Protein AF-A0A7S1GAY2-F1 (afdb_monomer_lite)

Sequence (116 aa):
RSSTSYDVKDPALLDEDGDEGADDEMEFVGEPIPHVRRTRKEVFEVGTQWLRFGRVWFQSDKDGATHGWEMVERTTRKGDVDGVDVVAVLRRAGRVPHVILILNYRPPVDAVCAEF

Organism: NCBI:txid1486930

Secondary structure (DSSP, 8-state):
----------TT---S-------------PPPPTTEEEEEEEEEEEE-SSEEEEEEEEEETTT--EEEEEEEEETT--SS-S------EE--TTS--EE--EEEEETTTTEEEEE-

pLDDT: mean 75.59, std 24.45, range [31.58, 98.56]

Radius of gyration: 24.18 Å; chains: 1; bounding box: 44×58×60 Å

Foldseek 3Di:
DDDDDDDDDPPPDDDPDDDPPPPPPPDPPPPPDPFKAWDDKAWDPPADQFKTKTKTWIAGNVPRDIDIDIDMDTPPDDDDDPDDFDFDWDDDPPDDIDTDWDWDQDPVVRDTDTGD

Structure (mmCIF, N/CA/C/O backbone):
data_AF-A0A7S1GAY2-F1
#
_entry.id   AF-A0A7S1GAY2-F1
#
loop_
_atom_site.group_PDB
_atom_site.id
_atom_site.type_symbol
_atom_site.label_atom_id
_atom_site.label_alt_id
_atom_site.label_comp_id
_atom_site.label_asym_id
_atom_site.label_entity_id
_atom_site.label_seq_id
_atom_site.pdbx_PDB_ins_code
_atom_site.Cartn_x
_atom_site.Cartn_y
_atom_site.Cartn_z
_atom_site.occupancy
_atom_site.B_iso_or_equiv
_atom_site.auth_seq_id
_atom_site.auth_comp_id
_atom_site.auth_asym_id
_atom_site.auth_atom_id
_atom_site.pdbx_PDB_model_num
ATOM 1 N N . ARG A 1 1 ? 6.853 26.937 -28.282 1.00 43.91 1 ARG A N 1
ATOM 2 C CA . ARG A 1 1 ? 7.020 28.339 -27.833 1.00 43.91 1 ARG A CA 1
ATOM 3 C C . ARG A 1 1 ? 5.749 28.772 -27.118 1.00 43.91 1 ARG A C 1
ATOM 5 O O . ARG A 1 1 ? 4.767 29.052 -27.784 1.00 43.91 1 ARG A O 1
ATOM 12 N N . SER A 1 2 ? 5.773 28.785 -25.792 1.00 32.75 2 SER A N 1
ATOM 13 C CA . SER A 1 2 ? 4.989 29.706 -24.969 1.00 32.75 2 SER A CA 1
ATOM 14 C C . SER A 1 2 ? 5.755 29.811 -23.656 1.00 32.75 2 SER A C 1
ATOM 16 O O . SER A 1 2 ? 5.979 28.802 -22.996 1.00 32.75 2 SER A O 1
ATOM 18 N N . SER A 1 3 ? 6.299 30.996 -23.413 1.00 34.72 3 SER A N 1
ATOM 19 C CA . SER A 1 3 ? 7.121 31.353 -22.264 1.00 34.72 3 SER A CA 1
ATOM 20 C C . SER A 1 3 ? 6.206 32.075 -21.293 1.00 34.72 3 SER A C 1
ATOM 22 O O . SER A 1 3 ? 5.672 33.122 -21.649 1.00 34.72 3 SER A O 1
ATOM 24 N N . THR A 1 4 ? 6.025 31.538 -20.095 1.00 32.38 4 THR A N 1
ATOM 25 C CA . THR A 1 4 ? 5.441 32.288 -18.981 1.00 32.38 4 THR A CA 1
ATOM 26 C C . THR A 1 4 ? 6.587 32.733 -18.089 1.00 32.38 4 THR A C 1
ATOM 28 O O . THR A 1 4 ? 7.139 31.944 -17.330 1.00 32.38 4 THR A O 1
ATOM 31 N N . SER A 1 5 ? 6.985 33.992 -18.264 1.00 33.41 5 SER A N 1
ATOM 32 C CA . SER A 1 5 ? 7.886 34.722 -17.377 1.00 33.41 5 SER A CA 1
ATOM 33 C C . SER A 1 5 ? 7.084 35.261 -16.196 1.00 33.41 5 SER A C 1
ATOM 35 O O . SER A 1 5 ? 6.053 35.901 -16.409 1.00 33.41 5 SER A O 1
ATOM 37 N N . TYR A 1 6 ? 7.566 35.048 -14.976 1.00 31.58 6 TYR A N 1
ATOM 38 C CA . TYR A 1 6 ? 7.084 35.771 -13.805 1.00 31.58 6 TYR A CA 1
ATOM 39 C C . TYR A 1 6 ? 8.146 36.795 -13.401 1.00 31.58 6 TYR A C 1
ATOM 41 O O . TYR A 1 6 ? 9.260 36.432 -13.036 1.00 31.58 6 TYR A O 1
ATOM 49 N N . ASP A 1 7 ? 7.790 38.074 -13.525 1.00 36.47 7 ASP A N 1
ATOM 50 C CA . ASP A 1 7 ? 8.498 39.205 -12.925 1.00 36.47 7 ASP A CA 1
ATOM 51 C C . ASP A 1 7 ? 8.266 39.160 -11.408 1.00 36.47 7 ASP A C 1
ATOM 53 O O . ASP A 1 7 ? 7.136 39.321 -10.942 1.00 36.47 7 ASP A O 1
ATOM 57 N N . VAL A 1 8 ? 9.325 38.936 -10.632 1.00 42.09 8 VAL A N 1
ATOM 58 C CA . VAL A 1 8 ? 9.290 39.037 -9.169 1.00 42.09 8 VAL A CA 1
ATOM 59 C C . VAL A 1 8 ? 9.853 40.396 -8.782 1.00 42.09 8 VAL A C 1
ATOM 61 O O . VAL A 1 8 ? 11.065 40.586 -8.815 1.00 42.09 8 VAL A O 1
ATOM 64 N N . LYS A 1 9 ? 8.984 41.338 -8.404 1.00 37.16 9 LYS A N 1
ATOM 65 C CA . LYS A 1 9 ? 9.357 42.498 -7.578 1.00 37.16 9 LYS A CA 1
ATOM 66 C C . LYS A 1 9 ? 8.217 42.862 -6.631 1.00 37.16 9 LYS A C 1
ATOM 68 O O . LYS A 1 9 ? 7.502 43.833 -6.858 1.00 37.16 9 LYS A O 1
ATOM 73 N N . ASP A 1 10 ? 8.074 42.080 -5.565 1.00 35.97 10 ASP A N 1
ATOM 74 C CA . ASP A 1 10 ? 7.541 42.605 -4.308 1.00 35.97 10 ASP A CA 1
ATOM 75 C C . ASP A 1 10 ? 8.747 43.073 -3.467 1.00 35.97 10 ASP A C 1
ATOM 77 O O . ASP A 1 10 ? 9.584 42.247 -3.102 1.00 35.97 10 ASP A O 1
ATOM 81 N N . PRO A 1 11 ? 8.922 44.384 -3.230 1.00 40.47 11 PRO A N 1
ATOM 82 C CA . PRO A 1 11 ? 10.117 44.936 -2.593 1.00 40.47 11 PRO A CA 1
ATOM 83 C C . PRO A 1 11 ? 10.161 44.755 -1.063 1.00 40.47 11 PRO A C 1
ATOM 85 O O . PRO A 1 11 ? 10.992 45.382 -0.411 1.00 40.47 11 PRO A O 1
ATOM 88 N N . ALA A 1 12 ? 9.288 43.932 -0.473 1.00 39.91 12 ALA A N 1
ATOM 89 C CA . ALA A 1 12 ? 9.210 43.737 0.978 1.00 39.91 12 ALA A CA 1
ATOM 90 C C . ALA A 1 12 ? 10.046 42.564 1.538 1.00 39.91 12 ALA A C 1
ATOM 92 O O . ALA A 1 12 ? 10.010 42.339 2.744 1.00 39.91 12 ALA A O 1
ATOM 93 N N . LEU A 1 13 ? 10.797 41.831 0.707 1.00 40.50 13 LEU A N 1
ATOM 94 C CA . LEU A 1 13 ? 11.658 40.713 1.131 1.00 40.50 13 LEU A CA 1
ATOM 95 C C . LEU A 1 13 ? 13.100 40.903 0.648 1.00 40.50 13 LEU A C 1
ATOM 97 O O . LEU A 1 13 ? 13.618 40.122 -0.146 1.00 40.50 13 LEU A O 1
ATOM 101 N N . LEU A 1 14 ? 13.732 41.984 1.097 1.00 37.22 14 LEU A N 1
ATOM 102 C CA . LEU A 1 14 ? 15.184 42.114 1.041 1.00 37.22 14 LEU A CA 1
ATOM 103 C C . LEU A 1 14 ? 15.701 41.979 2.469 1.00 37.22 14 LEU A C 1
ATOM 105 O O . LEU A 1 14 ? 15.779 42.969 3.193 1.00 37.22 14 LEU A O 1
ATOM 109 N N . ASP A 1 15 ? 16.012 40.746 2.862 1.00 38.53 15 ASP A N 1
ATOM 110 C CA . ASP A 1 15 ? 16.951 40.531 3.953 1.00 38.53 15 ASP A CA 1
ATOM 111 C C . ASP A 1 15 ? 18.340 40.878 3.406 1.00 38.53 15 ASP A C 1
ATOM 113 O O . ASP A 1 15 ? 18.796 40.355 2.386 1.00 38.53 15 ASP A O 1
ATOM 117 N N . GLU A 1 16 ? 18.958 41.871 4.037 1.00 48.84 16 GLU A N 1
ATOM 118 C CA . GLU A 1 16 ? 20.324 42.298 3.776 1.00 48.84 16 GLU A CA 1
ATOM 119 C C . GLU A 1 16 ? 21.267 41.175 4.200 1.00 48.84 16 GLU A C 1
ATOM 121 O O . GLU A 1 16 ? 21.615 41.103 5.366 1.00 48.84 16 GLU A O 1
ATOM 126 N N . ASP A 1 17 ? 21.590 40.262 3.287 1.00 42.19 17 ASP A N 1
ATOM 127 C CA . ASP A 1 17 ? 22.873 39.555 3.183 1.00 42.19 17 ASP A CA 1
ATOM 128 C C . ASP A 1 17 ? 22.782 38.585 1.994 1.00 42.19 17 ASP A C 1
ATOM 130 O O . ASP A 1 17 ? 22.050 37.598 2.003 1.00 42.19 17 ASP A O 1
ATOM 134 N N . GLY A 1 18 ? 23.484 38.922 0.909 1.00 42.47 18 GLY A N 1
ATOM 135 C CA . GLY A 1 18 ? 23.464 38.170 -0.341 1.00 42.47 18 GLY A CA 1
ATOM 136 C C . GLY A 1 18 ? 24.194 36.834 -0.237 1.00 42.47 18 GLY A C 1
ATOM 137 O O . GLY A 1 18 ? 25.385 36.770 -0.537 1.00 42.47 18 GLY A O 1
ATOM 138 N N . ASP A 1 19 ? 23.461 35.781 0.112 1.00 38.84 19 ASP A N 1
ATOM 139 C CA . ASP A 1 19 ? 23.870 34.394 -0.096 1.00 38.84 19 ASP A CA 1
ATOM 140 C C . ASP A 1 19 ? 22.801 33.691 -0.947 1.00 38.84 19 ASP A C 1
ATOM 142 O O . ASP A 1 19 ? 21.671 33.459 -0.512 1.00 38.84 19 ASP A O 1
ATOM 146 N N . GLU A 1 20 ? 23.132 33.428 -2.214 1.00 40.88 20 GLU A N 1
ATOM 147 C CA . GLU A 1 20 ? 22.308 32.621 -3.115 1.00 40.88 20 GLU A CA 1
ATOM 148 C C . GLU A 1 20 ? 22.352 31.172 -2.616 1.00 40.88 20 GLU A C 1
ATOM 150 O O . GLU A 1 20 ? 23.235 30.395 -2.976 1.00 40.88 20 GLU A O 1
ATOM 155 N N . GLY A 1 21 ? 21.411 30.826 -1.736 1.00 35.72 21 GLY A N 1
ATOM 156 C CA . GLY A 1 21 ? 21.232 29.469 -1.240 1.00 35.72 21 GLY A CA 1
ATOM 157 C C . GLY A 1 21 ? 20.960 28.519 -2.399 1.00 35.72 21 GLY A C 1
ATOM 158 O O . GLY A 1 21 ? 19.878 28.551 -2.985 1.00 35.72 21 GLY A O 1
ATOM 159 N N . ALA A 1 22 ? 21.959 27.696 -2.715 1.00 39.41 22 ALA A N 1
ATOM 160 C CA . ALA A 1 22 ? 21.838 26.575 -3.625 1.00 39.41 22 ALA A CA 1
ATOM 161 C C . ALA A 1 22 ? 20.635 25.720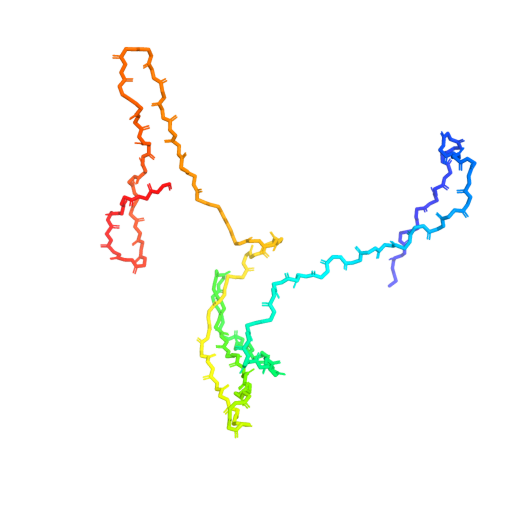 -3.207 1.00 39.41 22 ALA A C 1
ATOM 163 O O . ALA A 1 22 ? 20.523 25.243 -2.077 1.00 39.41 22 ALA A O 1
ATOM 164 N N . ASP A 1 23 ? 19.717 25.584 -4.142 1.00 36.16 23 ASP A N 1
ATOM 165 C CA . ASP A 1 23 ? 18.617 24.650 -4.167 1.00 36.16 23 ASP A CA 1
ATOM 166 C C . ASP A 1 23 ? 19.161 23.218 -4.092 1.00 36.16 23 ASP A C 1
ATOM 168 O O . ASP A 1 23 ? 19.430 22.569 -5.099 1.00 36.16 23 ASP A O 1
ATOM 172 N N . ASP A 1 24 ? 19.341 22.733 -2.861 1.00 37.59 24 ASP A N 1
ATOM 173 C CA . ASP A 1 24 ? 19.632 21.333 -2.568 1.00 37.59 24 ASP A CA 1
ATOM 174 C C . ASP A 1 24 ? 18.472 20.466 -3.084 1.00 37.59 24 ASP A C 1
ATOM 176 O O . ASP A 1 24 ? 17.435 20.284 -2.432 1.00 37.59 24 ASP A O 1
ATOM 180 N N . GLU A 1 25 ? 18.654 19.913 -4.284 1.00 42.41 25 GLU A N 1
ATOM 181 C CA . GLU A 1 25 ? 17.897 18.766 -4.759 1.00 42.41 25 GLU A CA 1
ATOM 182 C C . GLU A 1 25 ? 18.112 17.613 -3.768 1.00 42.41 25 GLU A C 1
ATOM 184 O O . GLU A 1 25 ? 19.136 16.930 -3.770 1.00 42.41 25 GLU A O 1
ATOM 189 N N . MET A 1 26 ? 17.137 17.399 -2.885 1.00 36.53 26 MET A N 1
ATOM 190 C CA . MET A 1 26 ? 17.101 16.249 -1.985 1.00 36.53 26 MET A CA 1
ATOM 191 C C . MET A 1 26 ? 16.862 14.974 -2.809 1.00 36.53 26 MET A C 1
ATOM 193 O O . MET A 1 26 ? 15.732 14.501 -2.953 1.00 36.53 26 MET A O 1
ATOM 197 N N . GLU A 1 27 ? 17.935 14.417 -3.377 1.00 45.03 27 GLU A N 1
ATOM 198 C CA . GLU A 1 27 ? 17.940 13.061 -3.918 1.00 45.03 27 GLU A CA 1
ATOM 199 C C . GLU A 1 27 ? 17.530 12.072 -2.818 1.00 45.03 27 GLU A C 1
ATOM 201 O O . GLU A 1 27 ? 17.907 12.191 -1.653 1.00 45.03 27 GLU A O 1
ATOM 206 N N . PHE A 1 28 ? 16.747 11.058 -3.184 1.00 38.03 28 PHE A N 1
ATOM 207 C CA . PHE A 1 28 ? 16.358 9.977 -2.284 1.00 38.03 28 PHE A CA 1
ATOM 208 C C . PHE A 1 28 ? 17.602 9.200 -1.813 1.00 38.03 28 PHE A C 1
ATOM 210 O O . PHE A 1 28 ? 18.034 8.245 -2.463 1.00 38.03 28 PHE A O 1
ATOM 217 N N . VAL A 1 29 ? 18.172 9.583 -0.668 1.00 40.12 29 VAL A N 1
ATOM 218 C CA . VAL A 1 29 ? 19.274 8.865 -0.012 1.00 40.12 29 VAL A CA 1
ATOM 219 C C . VAL A 1 29 ? 18.697 7.749 0.862 1.00 40.12 29 VAL A C 1
ATOM 221 O O . VAL A 1 29 ? 18.695 7.808 2.088 1.00 40.12 29 VAL A O 1
ATOM 224 N N . GLY A 1 30 ? 18.182 6.698 0.228 1.00 43.62 30 GLY A N 1
ATOM 225 C CA . GLY A 1 30 ? 18.198 5.395 0.888 1.00 43.62 30 GLY A CA 1
ATOM 226 C C . GLY A 1 30 ? 19.654 4.942 0.953 1.00 43.62 30 GLY A C 1
ATOM 227 O O . GLY A 1 30 ? 20.308 4.929 -0.091 1.00 43.62 30 GLY A O 1
ATOM 228 N N . GLU A 1 31 ? 20.183 4.609 2.136 1.00 41.16 31 GLU A N 1
ATOM 229 C CA . GLU A 1 31 ? 21.552 4.088 2.226 1.00 41.16 31 GLU A CA 1
ATOM 230 C C . GLU A 1 31 ? 21.726 2.930 1.226 1.00 41.16 31 GLU A C 1
ATOM 232 O O . GLU A 1 31 ? 20.858 2.048 1.151 1.00 41.16 31 GLU A O 1
ATOM 237 N N . PRO A 1 32 ? 22.801 2.929 0.414 1.00 50.72 32 PRO A N 1
ATOM 238 C CA . PRO A 1 32 ? 23.027 1.857 -0.535 1.00 50.72 32 PRO A CA 1
ATOM 239 C C . PRO A 1 32 ? 23.108 0.547 0.239 1.00 50.72 32 PRO A C 1
ATOM 241 O O . PRO A 1 32 ? 23.886 0.419 1.183 1.00 50.72 32 PRO A O 1
ATOM 244 N N . ILE A 1 33 ? 22.292 -0.430 -0.165 1.00 56.28 33 ILE A N 1
ATOM 245 C CA . ILE A 1 33 ? 22.355 -1.776 0.399 1.00 56.28 33 ILE A CA 1
ATOM 246 C C . ILE A 1 33 ? 23.808 -2.241 0.246 1.00 56.28 33 ILE A C 1
ATOM 248 O O . ILE A 1 33 ? 24.293 -2.304 -0.891 1.00 56.28 33 ILE A O 1
ATOM 252 N N . PRO A 1 34 ? 24.521 -2.546 1.344 1.00 52.78 34 PRO A N 1
ATOM 253 C CA . PRO A 1 34 ? 25.900 -2.978 1.235 1.00 52.78 34 PRO A CA 1
ATOM 254 C C . PRO A 1 34 ? 25.946 -4.221 0.337 1.00 52.78 34 PRO A C 1
ATOM 256 O O . PRO A 1 34 ? 25.187 -5.170 0.542 1.00 52.78 34 PRO A O 1
ATOM 259 N N . HIS A 1 35 ? 26.836 -4.193 -0.662 1.00 62.47 35 HIS A N 1
ATOM 260 C CA . HIS A 1 35 ? 27.151 -5.276 -1.610 1.00 62.47 35 HIS A CA 1
ATOM 261 C C . HIS A 1 35 ? 26.345 -5.367 -2.920 1.00 62.47 35 HIS A C 1
ATOM 263 O O . HIS A 1 35 ? 26.479 -6.372 -3.630 1.00 62.47 35 HIS A O 1
ATOM 269 N N . VAL A 1 36 ? 25.509 -4.376 -3.256 1.00 63.16 36 VAL A N 1
ATOM 270 C CA . VAL A 1 36 ? 24.723 -4.399 -4.502 1.00 63.16 36 VAL A CA 1
ATOM 271 C C . VAL A 1 36 ? 24.756 -3.057 -5.227 1.00 63.16 36 VAL A C 1
ATOM 273 O O . VAL A 1 36 ? 24.174 -2.071 -4.773 1.00 63.16 36 VAL A O 1
ATOM 276 N N . ARG A 1 37 ? 25.337 -3.038 -6.433 1.00 71.25 37 ARG A N 1
ATOM 277 C CA . ARG A 1 37 ? 25.279 -1.876 -7.329 1.00 71.25 37 ARG A CA 1
ATOM 278 C C . ARG A 1 37 ? 24.163 -2.047 -8.356 1.00 71.25 37 ARG A C 1
ATOM 280 O O . ARG A 1 37 ? 24.279 -2.832 -9.300 1.00 71.25 37 ARG A O 1
ATOM 287 N N . ARG A 1 38 ? 23.076 -1.280 -8.221 1.00 68.94 38 ARG A N 1
ATOM 288 C CA . ARG A 1 38 ? 22.025 -1.219 -9.249 1.00 68.94 38 ARG A CA 1
ATOM 289 C C . ARG A 1 38 ? 22.592 -0.601 -10.527 1.00 68.94 38 ARG A C 1
ATOM 291 O O . ARG A 1 38 ? 23.132 0.499 -10.504 1.00 68.94 38 ARG A O 1
ATOM 298 N N . THR A 1 39 ? 22.451 -1.311 -11.640 1.00 75.06 39 THR A N 1
ATOM 299 C CA . THR A 1 39 ? 23.122 -0.974 -12.903 1.00 75.06 39 THR A CA 1
ATOM 300 C C . THR A 1 39 ? 22.156 -0.390 -13.926 1.00 75.06 39 THR A C 1
ATOM 302 O O . THR A 1 39 ? 22.515 0.533 -14.651 1.00 75.06 39 THR A O 1
ATOM 305 N N . ARG A 1 40 ? 20.915 -0.895 -13.990 1.00 82.62 40 ARG A N 1
ATOM 306 C CA . ARG A 1 40 ? 19.892 -0.413 -14.934 1.00 82.62 40 ARG A CA 1
ATOM 307 C C . ARG A 1 40 ? 18.487 -0.817 -14.497 1.00 82.62 40 ARG A C 1
ATOM 309 O O . ARG A 1 40 ? 18.302 -1.848 -13.862 1.00 82.62 40 ARG A O 1
ATOM 316 N N . LYS A 1 41 ? 17.480 -0.029 -14.875 1.00 83.94 41 LYS A N 1
ATOM 317 C CA . LYS A 1 41 ? 16.068 -0.427 -14.817 1.00 83.94 41 LYS A CA 1
ATOM 318 C C . LYS A 1 41 ? 15.503 -0.493 -16.226 1.00 83.94 41 LYS A C 1
ATOM 320 O O . LYS A 1 41 ? 15.642 0.451 -16.997 1.00 83.94 41 LYS A O 1
ATOM 325 N N . GLU A 1 42 ? 14.875 -1.609 -16.534 1.00 85.12 42 GLU A N 1
ATOM 326 C CA . GLU A 1 42 ? 14.075 -1.822 -17.725 1.00 85.12 42 GLU A CA 1
ATOM 327 C C . GLU A 1 42 ? 12.613 -1.802 -17.324 1.00 85.12 42 GLU A C 1
ATOM 329 O O . GLU A 1 42 ? 12.197 -2.417 -16.344 1.00 85.12 42 GLU A O 1
ATOM 334 N N . VAL A 1 43 ? 11.825 -1.072 -18.087 1.00 78.38 43 VAL A N 1
ATOM 335 C CA . VAL A 1 43 ? 10.385 -1.023 -17.920 1.00 78.38 43 VAL A CA 1
ATOM 336 C C . VAL A 1 43 ? 9.793 -1.697 -19.135 1.00 78.38 43 VAL A C 1
ATOM 338 O O . VAL A 1 43 ? 10.134 -1.335 -20.259 1.00 78.38 43 VAL A O 1
ATOM 341 N N . PHE A 1 44 ? 8.890 -2.640 -18.912 1.00 77.25 44 PHE A N 1
ATOM 342 C CA . PHE A 1 44 ? 8.116 -3.210 -19.995 1.00 77.25 44 PHE A CA 1
ATOM 343 C C . PHE A 1 44 ? 6.896 -2.311 -20.213 1.00 77.25 44 PHE A C 1
ATOM 345 O O . PHE A 1 44 ? 6.135 -2.048 -19.284 1.00 77.25 44 PHE A O 1
ATOM 352 N N . GLU A 1 45 ? 6.709 -1.815 -21.441 1.00 61.22 45 GLU A N 1
ATOM 353 C CA . GLU A 1 45 ? 5.546 -0.983 -21.814 1.00 61.22 45 GLU A CA 1
ATOM 354 C C . GLU A 1 45 ? 4.207 -1.728 -21.680 1.00 61.22 45 GLU A C 1
ATOM 356 O O . GLU A 1 45 ? 3.136 -1.132 -21.772 1.00 61.22 45 GLU A O 1
ATOM 361 N N . VAL A 1 46 ? 4.255 -3.029 -21.390 1.00 63.59 46 VAL A N 1
ATOM 362 C CA . VAL A 1 46 ? 3.106 -3.834 -20.992 1.00 63.59 46 VAL A CA 1
ATOM 363 C C . VAL A 1 46 ? 2.753 -3.504 -19.536 1.00 63.59 46 VAL A C 1
ATOM 365 O O . VAL A 1 46 ? 3.174 -4.178 -18.597 1.00 63.59 46 VAL A O 1
ATOM 368 N N . GLY A 1 47 ? 2.007 -2.420 -19.341 1.00 62.69 47 GLY A N 1
ATOM 369 C CA . GLY A 1 47 ? 1.409 -2.028 -18.066 1.00 62.69 47 GLY A CA 1
ATOM 370 C C . GLY A 1 47 ? -0.111 -1.910 -18.174 1.00 62.69 47 GLY A C 1
ATOM 371 O O . GLY A 1 47 ? -0.664 -1.704 -19.250 1.00 62.69 47 GLY A O 1
ATOM 372 N N . THR A 1 48 ? -0.800 -2.040 -17.046 1.00 83.00 48 THR A N 1
ATOM 373 C CA . THR A 1 48 ? -2.213 -1.656 -16.920 1.00 83.00 48 THR A CA 1
ATOM 374 C C . THR A 1 48 ? -2.309 -0.183 -16.518 1.00 83.00 48 THR A C 1
ATOM 376 O O . THR A 1 48 ? -1.304 0.458 -16.216 1.00 83.00 48 THR A O 1
ATOM 379 N N . GLN A 1 49 ? -3.527 0.354 -16.427 1.00 91.19 49 GLN A N 1
ATOM 380 C CA . GLN A 1 49 ? -3.752 1.700 -15.892 1.00 91.19 49 GLN A CA 1
ATOM 381 C C . GLN A 1 49 ? -3.152 1.906 -14.486 1.00 91.19 49 GLN A C 1
ATOM 383 O O . GLN A 1 49 ? -2.797 3.033 -14.153 1.00 91.19 49 GLN A O 1
ATOM 388 N N . TRP A 1 50 ? -3.030 0.849 -13.672 1.00 92.69 50 TRP A N 1
ATOM 389 C CA . TRP A 1 50 ? -2.697 0.940 -12.241 1.00 92.69 50 TRP A CA 1
ATOM 390 C C . TR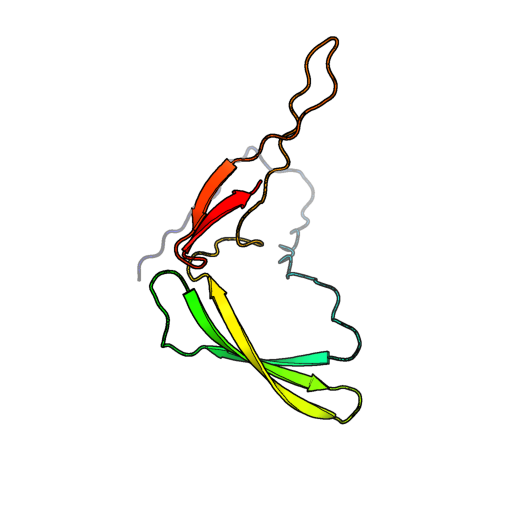P A 1 50 ? -1.319 0.381 -11.872 1.00 92.69 50 TRP A C 1
ATOM 392 O O . TRP A 1 50 ? -0.746 0.768 -10.852 1.00 92.69 50 TRP A O 1
ATOM 402 N N . LEU A 1 51 ? -0.793 -0.538 -12.684 1.00 93.38 51 LEU A N 1
ATOM 403 C CA . LEU A 1 51 ? 0.452 -1.263 -12.429 1.00 93.38 51 LEU A CA 1
ATOM 404 C C . LEU A 1 51 ? 1.296 -1.345 -13.695 1.00 93.38 51 LEU A C 1
ATOM 406 O O . LEU A 1 51 ? 0.764 -1.572 -14.782 1.00 93.38 51 LEU A O 1
ATOM 410 N N . ARG A 1 52 ? 2.613 -1.249 -13.535 1.00 91.12 52 ARG A N 1
ATOM 411 C CA . ARG A 1 52 ? 3.605 -1.412 -14.597 1.00 91.12 52 ARG A CA 1
ATOM 412 C C . ARG A 1 52 ? 4.604 -2.497 -14.221 1.00 91.12 52 ARG A C 1
ATOM 414 O O . ARG A 1 52 ? 5.089 -2.521 -13.091 1.00 91.12 52 ARG A O 1
ATOM 421 N N . PHE A 1 53 ? 4.921 -3.367 -15.173 1.00 93.25 53 PHE A N 1
ATOM 422 C CA . PHE A 1 53 ? 5.911 -4.426 -15.001 1.00 93.25 53 PHE A CA 1
ATOM 423 C C . PHE A 1 53 ? 7.276 -3.984 -15.535 1.00 93.25 53 PHE A C 1
ATOM 425 O O . PHE A 1 53 ? 7.379 -3.182 -16.465 1.00 93.25 53 PHE A O 1
ATOM 432 N N . GLY A 1 54 ? 8.344 -4.499 -14.944 1.00 91.31 54 GLY A N 1
ATOM 433 C CA . GLY A 1 54 ? 9.705 -4.177 -15.346 1.00 91.31 54 GLY A CA 1
ATOM 434 C C . GLY A 1 54 ? 10.712 -5.194 -14.841 1.00 91.31 54 GLY A C 1
ATOM 435 O O . GLY A 1 54 ? 10.370 -6.201 -14.220 1.00 91.31 54 GLY A O 1
ATOM 436 N N . ARG A 1 55 ? 11.983 -4.897 -15.077 1.00 92.00 55 ARG A N 1
ATOM 437 C CA . ARG A 1 55 ? 13.117 -5.648 -14.559 1.00 92.00 55 ARG A CA 1
ATOM 438 C C . ARG A 1 55 ? 14.190 -4.680 -14.087 1.00 92.00 55 ARG A C 1
ATOM 440 O O . ARG A 1 55 ? 14.506 -3.705 -14.763 1.00 92.00 55 ARG A O 1
ATOM 447 N N . VAL A 1 56 ? 14.763 -4.934 -12.922 1.00 91.12 56 VAL A N 1
ATOM 448 C CA . VAL A 1 56 ? 15.946 -4.217 -12.445 1.00 91.12 56 VAL A CA 1
ATOM 449 C C . VAL A 1 56 ? 17.159 -5.123 -12.574 1.00 91.12 56 VAL A C 1
ATOM 451 O O . VAL A 1 56 ? 17.102 -6.304 -12.245 1.00 91.12 56 VAL A O 1
ATOM 454 N N . TRP A 1 57 ? 18.246 -4.562 -13.083 1.00 90.31 57 TRP A N 1
ATOM 455 C CA . TRP A 1 57 ? 19.534 -5.220 -13.189 1.00 90.31 57 TRP A CA 1
ATOM 456 C C . TRP A 1 57 ? 20.451 -4.683 -12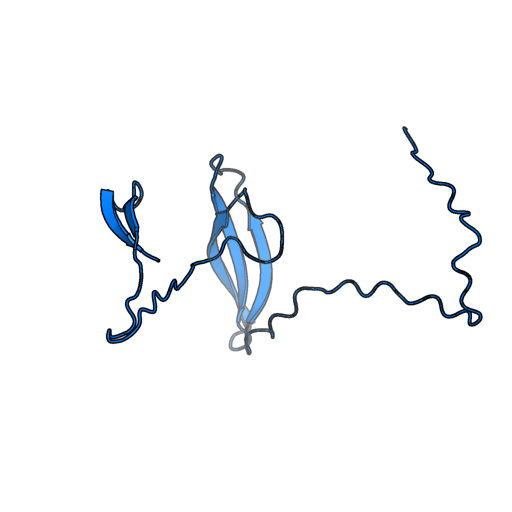.104 1.00 90.31 57 TRP A C 1
ATOM 458 O O . TRP A 1 57 ? 20.552 -3.464 -11.904 1.00 90.31 57 TRP A O 1
ATOM 468 N N . PHE A 1 58 ? 21.099 -5.596 -11.399 1.00 88.44 58 PHE A N 1
ATOM 469 C CA . PHE A 1 58 ? 22.039 -5.278 -10.341 1.00 88.44 58 PHE A 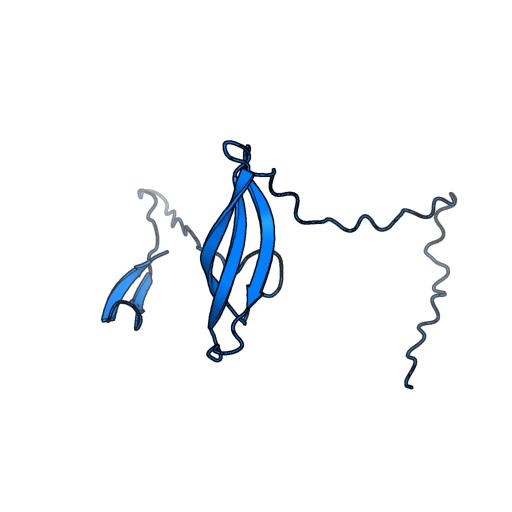CA 1
ATOM 470 C C . PHE A 1 58 ? 23.287 -6.140 -10.463 1.00 88.44 58 PHE A C 1
ATOM 472 O O . PHE A 1 58 ? 23.233 -7.266 -10.957 1.00 88.44 58 PHE A O 1
ATOM 479 N N . GLN A 1 59 ? 24.410 -5.594 -10.019 1.00 87.81 59 GLN A N 1
ATOM 480 C CA . GLN A 1 59 ? 25.677 -6.297 -9.951 1.00 87.81 59 GLN A CA 1
ATOM 481 C C . GLN A 1 59 ? 25.938 -6.713 -8.507 1.00 87.81 59 GLN A C 1
ATOM 483 O O . GLN A 1 59 ? 25.756 -5.910 -7.588 1.00 87.81 59 GLN A O 1
ATOM 488 N N . SER A 1 60 ? 26.329 -7.968 -8.319 1.00 81.31 60 SER A N 1
ATOM 489 C CA . SER A 1 60 ? 26.784 -8.470 -7.028 1.00 81.31 60 SER A CA 1
ATOM 490 C C . SER A 1 60 ? 28.250 -8.093 -6.829 1.00 81.31 60 SER A C 1
ATOM 492 O O . SER A 1 60 ? 29.102 -8.401 -7.664 1.00 81.31 60 SER A O 1
ATOM 494 N N . ASP A 1 61 ? 28.562 -7.455 -5.700 1.00 77.94 61 ASP A N 1
ATOM 495 C CA . ASP A 1 61 ? 29.944 -7.081 -5.375 1.00 77.94 61 ASP A CA 1
ATOM 496 C C . ASP A 1 61 ? 30.812 -8.306 -5.021 1.00 77.94 61 ASP A C 1
ATOM 498 O O . ASP A 1 61 ? 32.037 -8.210 -4.977 1.00 77.94 61 ASP A O 1
ATOM 502 N N . LYS A 1 62 ? 30.197 -9.473 -4.768 1.00 78.88 62 LYS A N 1
ATOM 503 C CA . LYS A 1 62 ? 30.902 -10.703 -4.361 1.00 78.88 62 LYS A CA 1
ATOM 504 C C . LYS A 1 62 ? 31.535 -11.457 -5.528 1.00 78.88 62 LYS A C 1
ATOM 506 O O . LYS A 1 62 ? 32.594 -12.051 -5.360 1.00 78.88 62 LYS A O 1
ATOM 511 N N . ASP A 1 63 ? 30.871 -11.477 -6.675 1.00 82.56 63 ASP A N 1
ATOM 512 C CA . ASP A 1 63 ? 31.270 -12.247 -7.861 1.00 82.56 63 ASP A CA 1
ATOM 513 C C . ASP A 1 63 ? 31.377 -11.382 -9.128 1.00 82.56 63 ASP A C 1
ATOM 515 O O . ASP A 1 63 ? 31.821 -11.864 -10.169 1.00 82.56 63 ASP A O 1
ATOM 519 N N . GLY A 1 64 ? 30.989 -10.104 -9.053 1.00 81.81 64 GLY A N 1
ATOM 520 C CA . GLY A 1 64 ? 30.947 -9.189 -10.190 1.00 81.81 64 GLY A CA 1
ATOM 521 C C . GLY A 1 64 ? 29.860 -9.534 -11.211 1.00 81.81 64 GLY A C 1
ATOM 522 O O . GLY A 1 64 ? 29.805 -8.897 -12.270 1.00 81.81 64 GLY A O 1
ATOM 523 N N . ALA A 1 65 ? 29.000 -10.516 -10.929 1.00 85.75 65 ALA A N 1
ATOM 524 C CA . ALA A 1 65 ? 27.990 -10.988 -11.859 1.00 85.75 65 ALA A CA 1
ATOM 525 C C . ALA A 1 65 ? 26.796 -10.030 -11.918 1.00 85.75 65 ALA A C 1
ATOM 527 O O . ALA A 1 65 ? 26.426 -9.381 -10.939 1.00 85.75 65 ALA A O 1
ATOM 528 N N . THR A 1 66 ? 26.190 -9.937 -13.104 1.00 89.50 66 THR A N 1
ATOM 529 C CA . THR A 1 66 ? 24.966 -9.163 -13.326 1.00 89.50 66 THR A CA 1
ATOM 530 C C . THR A 1 66 ? 23.752 -10.073 -13.201 1.00 89.50 66 THR A C 1
ATOM 532 O O . THR A 1 66 ? 23.654 -11.088 -13.891 1.00 89.50 66 THR A O 1
ATOM 535 N N . HIS A 1 67 ? 22.802 -9.678 -12.361 1.00 89.56 67 HIS A N 1
ATOM 536 C CA . HIS A 1 67 ? 21.558 -10.395 -12.112 1.00 89.56 67 HIS A CA 1
ATOM 537 C C . HIS A 1 67 ? 20.357 -9.528 -12.479 1.00 89.56 67 HIS A C 1
ATOM 539 O O . HIS A 1 67 ? 20.380 -8.306 -12.321 1.00 89.56 67 HIS A O 1
ATOM 545 N N . GLY A 1 68 ? 19.299 -10.171 -12.969 1.00 91.38 68 GLY A N 1
ATOM 546 C CA . GLY A 1 68 ? 18.020 -9.531 -13.259 1.00 91.38 68 GLY A CA 1
ATOM 547 C C . GLY A 1 68 ? 16.976 -9.893 -12.208 1.00 91.38 68 GLY A C 1
ATOM 548 O O . GLY A 1 68 ? 16.883 -11.051 -11.807 1.00 91.38 68 GLY A O 1
ATOM 549 N N . TRP A 1 69 ? 16.170 -8.917 -11.799 1.00 92.94 69 TRP A N 1
ATOM 550 C CA . TRP A 1 69 ? 15.035 -9.099 -10.896 1.00 92.94 69 TRP A CA 1
ATOM 551 C C . TRP A 1 69 ? 13.764 -8.527 -11.512 1.00 92.94 69 TRP A C 1
ATOM 553 O O . TRP A 1 69 ? 13.722 -7.353 -11.882 1.00 92.94 69 TRP A O 1
ATOM 563 N N . GLU A 1 70 ? 12.720 -9.342 -11.620 1.00 93.81 70 GLU A N 1
ATOM 564 C CA . GLU A 1 70 ? 11.415 -8.909 -12.122 1.00 93.81 70 GLU A CA 1
ATOM 565 C C . GLU A 1 70 ? 10.681 -8.092 -11.063 1.00 93.81 70 GLU A C 1
ATOM 567 O O . GLU A 1 70 ? 10.580 -8.485 -9.902 1.00 93.81 70 GLU A O 1
ATOM 572 N N . MET A 1 71 ? 10.188 -6.924 -11.455 1.00 92.06 71 MET A N 1
ATOM 573 C CA . MET A 1 71 ? 9.583 -5.959 -10.544 1.00 92.06 71 MET A CA 1
ATOM 574 C C . MET A 1 71 ? 8.238 -5.460 -11.065 1.00 92.06 71 MET A C 1
ATOM 576 O O . MET A 1 71 ? 7.970 -5.450 -12.268 1.00 92.06 71 MET A O 1
ATOM 580 N N . VAL A 1 72 ? 7.413 -4.987 -10.137 1.00 92.75 72 VAL A N 1
ATOM 581 C CA . VAL A 1 72 ? 6.150 -4.299 -10.408 1.00 92.75 72 VAL A CA 1
ATOM 582 C C . VAL A 1 72 ? 6.132 -2.973 -9.658 1.00 92.75 72 VAL A C 1
ATOM 584 O O . VAL A 1 72 ? 6.662 -2.873 -8.552 1.00 92.75 72 VAL A O 1
ATOM 587 N N . GLU A 1 73 ? 5.553 -1.941 -10.259 1.00 91.50 73 GLU A N 1
ATOM 588 C CA . GLU A 1 73 ? 5.372 -0.637 -9.622 1.00 91.50 73 GLU A CA 1
ATOM 589 C C . GLU A 1 73 ? 4.007 -0.035 -9.946 1.00 91.50 73 GLU A C 1
ATOM 591 O O . GLU A 1 73 ? 3.376 -0.384 -10.948 1.00 91.50 73 GLU A O 1
ATOM 596 N N . ARG A 1 74 ? 3.550 0.895 -9.104 1.00 93.50 74 ARG A N 1
ATOM 597 C CA . ARG A 1 74 ? 2.321 1.651 -9.347 1.00 93.50 74 ARG A CA 1
ATOM 598 C C . ARG A 1 74 ? 2.574 2.756 -10.363 1.00 93.50 74 ARG A C 1
ATOM 600 O O . ARG A 1 74 ? 3.528 3.518 -10.248 1.00 93.50 74 ARG A O 1
ATOM 607 N N . THR A 1 75 ? 1.665 2.898 -11.316 1.00 92.44 75 THR A N 1
ATOM 608 C CA . THR A 1 75 ? 1.661 4.011 -12.284 1.00 92.44 75 THR A CA 1
ATOM 609 C C . THR A 1 75 ? 1.155 5.319 -11.672 1.00 92.44 75 THR A C 1
ATOM 611 O O . THR A 1 75 ? 1.303 6.382 -12.266 1.00 92.44 75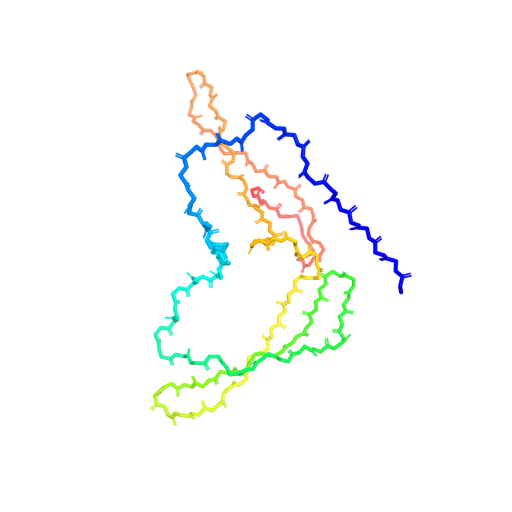 THR A O 1
ATOM 614 N N . THR A 1 76 ? 0.545 5.251 -10.487 1.00 93.56 76 THR A N 1
ATOM 615 C CA . THR A 1 76 ? -0.112 6.379 -9.817 1.00 93.56 76 THR A CA 1
ATOM 616 C C . THR A 1 76 ? 0.751 7.066 -8.764 1.00 93.56 76 THR A C 1
ATOM 618 O O . THR A 1 76 ? 0.250 7.975 -8.102 1.00 93.56 76 THR A O 1
ATOM 621 N N . ARG A 1 77 ? 2.004 6.636 -8.560 1.00 91.50 77 ARG A N 1
ATOM 622 C CA . ARG A 1 77 ? 2.885 7.249 -7.559 1.00 91.50 77 ARG A CA 1
ATOM 623 C C . ARG A 1 77 ? 3.091 8.729 -7.882 1.00 91.50 77 ARG A C 1
ATOM 625 O O . ARG A 1 77 ? 3.477 9.083 -8.994 1.00 91.50 77 ARG A O 1
ATOM 632 N N . LYS A 1 78 ? 2.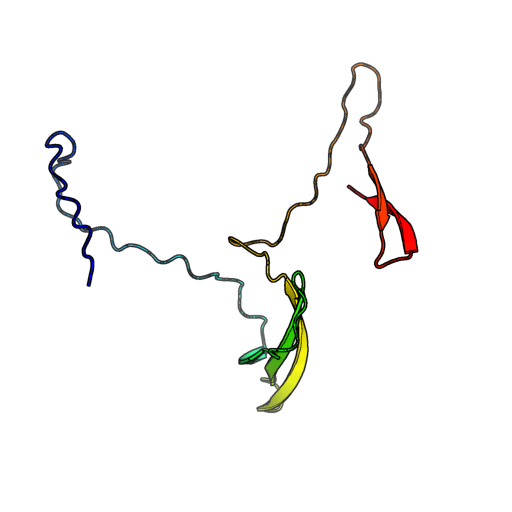857 9.578 -6.883 1.00 90.94 78 LYS A N 1
ATOM 633 C CA . LYS A 1 78 ? 3.182 11.006 -6.888 1.00 90.94 78 LYS A CA 1
ATOM 634 C C . LYS A 1 78 ? 3.813 11.321 -5.530 1.00 90.94 78 LYS A C 1
ATOM 636 O O . LYS A 1 78 ? 3.128 11.194 -4.522 1.00 90.94 78 LYS A O 1
ATOM 641 N N . GLY A 1 79 ? 5.096 11.681 -5.512 1.00 92.50 79 GLY A N 1
ATOM 642 C CA . GLY A 1 79 ? 5.880 11.883 -4.284 1.00 92.50 79 GLY A CA 1
ATOM 643 C C . GLY A 1 79 ? 6.690 10.654 -3.850 1.00 92.50 79 GLY A C 1
ATOM 644 O O . GLY A 1 79 ? 6.897 9.725 -4.637 1.00 92.50 79 GLY A O 1
ATOM 645 N N . ASP A 1 80 ? 7.144 10.669 -2.595 1.00 94.50 80 ASP A N 1
ATOM 646 C CA . ASP A 1 80 ? 8.177 9.752 -2.084 1.00 94.50 80 ASP A CA 1
ATOM 647 C C . ASP A 1 80 ? 7.671 8.323 -1.842 1.00 94.50 80 ASP A C 1
ATOM 649 O O . ASP A 1 80 ? 8.388 7.343 -2.071 1.00 94.50 80 ASP A O 1
ATOM 653 N N . VAL A 1 81 ? 6.410 8.184 -1.421 1.00 95.69 81 VAL A N 1
ATOM 654 C CA . VAL A 1 81 ? 5.773 6.900 -1.084 1.00 95.69 81 VAL A CA 1
ATOM 655 C C . VAL A 1 81 ? 4.516 6.652 -1.920 1.00 95.69 81 VAL A C 1
ATOM 657 O O . VAL A 1 81 ? 3.893 7.576 -2.434 1.00 95.69 81 VAL A O 1
ATOM 660 N N . ASP A 1 82 ? 4.122 5.384 -2.061 1.00 95.81 82 ASP A N 1
ATOM 661 C CA . ASP A 1 82 ? 2.927 4.994 -2.831 1.00 95.81 82 ASP A CA 1
ATOM 662 C C . ASP A 1 82 ? 1.601 5.250 -2.100 1.00 95.81 82 ASP A C 1
ATOM 664 O O . ASP A 1 82 ? 0.544 5.322 -2.730 1.00 95.81 82 ASP A O 1
ATOM 668 N N . GLY A 1 83 ? 1.644 5.314 -0.773 1.00 94.81 83 GLY A N 1
ATOM 669 C CA . GLY A 1 83 ? 0.484 5.414 0.102 1.00 94.81 83 GLY A CA 1
ATOM 670 C C . GLY A 1 83 ? 0.894 5.279 1.565 1.00 94.81 83 GLY A C 1
ATOM 671 O O . GLY A 1 83 ? 2.073 5.095 1.871 1.00 94.81 83 GLY A O 1
ATOM 672 N N . VAL A 1 84 ? -0.089 5.370 2.456 1.00 96.31 84 VAL A N 1
ATOM 673 C CA . VAL A 1 84 ? 0.087 5.237 3.907 1.00 96.31 84 VAL A CA 1
ATOM 674 C C . VAL A 1 84 ? -0.870 4.191 4.452 1.00 96.31 84 VAL A C 1
ATOM 676 O O . VAL A 1 84 ? -1.926 3.958 3.865 1.00 96.31 84 VAL A O 1
ATOM 679 N N . ASP A 1 85 ? -0.497 3.611 5.585 1.00 97.38 85 ASP A N 1
ATOM 680 C CA . ASP A 1 85 ? -1.346 2.727 6.372 1.00 97.38 85 ASP A CA 1
ATOM 681 C C . ASP A 1 85 ? -1.557 3.353 7.758 1.00 97.38 85 ASP A C 1
ATOM 683 O O . ASP A 1 85 ? -0.596 3.856 8.354 1.00 97.38 85 ASP A O 1
ATOM 687 N N . VAL A 1 86 ? -2.798 3.419 8.249 1.00 97.69 86 VAL A N 1
ATOM 688 C CA . VAL A 1 86 ? -3.141 4.244 9.423 1.00 97.69 86 VAL A CA 1
ATOM 689 C C . VAL A 1 86 ? -3.478 3.377 10.625 1.00 97.69 86 VAL A C 1
ATOM 691 O O . VAL A 1 86 ? -4.575 2.853 10.766 1.00 97.69 86 VAL A O 1
ATOM 694 N N . VAL A 1 87 ? -2.573 3.343 11.602 1.00 97.94 87 VAL A N 1
ATOM 695 C CA . VAL A 1 87 ? -2.841 2.676 12.882 1.00 97.94 87 VAL A CA 1
ATOM 696 C C . VAL A 1 87 ? -3.692 3.580 13.781 1.00 97.94 87 VAL A C 1
ATOM 698 O O . VAL A 1 87 ? -3.189 4.326 14.627 1.00 97.94 87 VAL A O 1
ATOM 701 N N . ALA A 1 88 ? -5.010 3.525 13.597 1.00 97.88 88 ALA A N 1
ATOM 702 C CA . ALA A 1 88 ? -5.959 4.325 14.362 1.00 97.88 88 ALA A CA 1
ATOM 703 C C . ALA A 1 88 ? -6.238 3.716 15.750 1.00 97.88 88 ALA A C 1
ATOM 705 O O . ALA A 1 88 ? -6.857 2.659 15.880 1.00 97.88 88 ALA A O 1
ATOM 706 N N . VAL A 1 89 ? -5.822 4.419 16.811 1.00 97.81 89 VAL A N 1
ATOM 707 C CA . VAL A 1 89 ? -6.037 4.001 18.207 1.00 97.81 89 VAL A CA 1
ATOM 708 C C . VAL A 1 89 ? -7.169 4.802 18.849 1.00 97.81 89 VAL A C 1
ATOM 710 O O . VAL A 1 89 ? -7.010 5.975 19.192 1.00 97.81 89 VAL A O 1
ATOM 713 N N . LEU A 1 90 ? -8.304 4.149 19.093 1.00 97.88 90 LEU A N 1
ATOM 714 C CA . LEU A 1 90 ? -9.440 4.726 19.801 1.00 97.88 90 LEU A CA 1
ATOM 715 C C . LEU A 1 90 ? -9.246 4.622 21.318 1.00 97.88 90 LEU A C 1
ATOM 717 O O . LEU A 1 90 ? -9.207 3.531 21.895 1.00 97.88 90 LEU A O 1
ATOM 721 N N . ARG A 1 91 ? -9.187 5.777 21.983 1.00 98.19 91 ARG A N 1
ATOM 722 C CA . ARG A 1 91 ? -9.081 5.889 23.444 1.00 98.19 91 ARG A CA 1
ATOM 723 C C . ARG A 1 91 ? -10.384 6.434 24.021 1.00 98.19 91 ARG A C 1
ATOM 725 O O . ARG A 1 91 ? -10.890 7.453 23.565 1.00 98.19 91 ARG A O 1
ATOM 732 N N . ARG A 1 92 ? -10.916 5.772 25.052 1.00 97.31 92 ARG A N 1
ATOM 733 C CA . ARG A 1 92 ? -12.093 6.229 25.806 1.00 97.31 92 ARG A CA 1
ATOM 734 C C . ARG A 1 92 ? -11.850 6.070 27.303 1.00 97.31 92 ARG A C 1
ATOM 736 O O . ARG A 1 92 ? -11.276 5.071 27.727 1.00 97.31 92 ARG A O 1
ATOM 743 N N . ALA A 1 93 ? -12.310 7.041 28.092 1.00 96.81 93 ALA A N 1
ATOM 744 C CA . ALA A 1 93 ? -12.185 7.014 29.546 1.00 96.81 93 ALA A CA 1
ATOM 745 C C . ALA A 1 93 ? -12.734 5.699 30.133 1.00 96.81 93 ALA A C 1
ATOM 747 O O . ALA A 1 93 ? -13.818 5.244 29.758 1.00 96.81 93 ALA A O 1
ATOM 748 N N . GLY A 1 94 ? -11.957 5.079 31.025 1.00 96.38 94 GLY A N 1
ATOM 749 C CA . GLY A 1 94 ? -12.317 3.821 31.685 1.00 96.38 94 GLY A CA 1
ATOM 750 C C . GLY A 1 94 ? -12.301 2.577 30.788 1.00 96.38 94 GLY A C 1
ATOM 751 O O . GLY A 1 94 ? -12.804 1.538 31.206 1.00 96.38 94 GLY A O 1
ATOM 752 N N . ARG A 1 95 ? -11.761 2.648 29.561 1.00 96.81 95 ARG A N 1
ATOM 753 C CA . ARG A 1 95 ? -11.618 1.490 28.664 1.00 96.81 95 ARG A CA 1
ATOM 754 C C . ARG A 1 95 ? -10.185 1.330 28.182 1.00 96.81 95 ARG A C 1
ATOM 756 O O . ARG A 1 95 ? -9.454 2.308 28.036 1.00 96.81 95 ARG A O 1
ATOM 763 N N . VAL A 1 96 ? -9.815 0.088 27.881 1.00 97.75 96 VAL A N 1
ATOM 764 C CA . VAL A 1 96 ? -8.561 -0.193 27.177 1.00 97.75 96 VAL A CA 1
ATOM 765 C C . VAL A 1 96 ? -8.586 0.465 25.788 1.00 97.75 96 VAL A C 1
ATOM 767 O O . VAL A 1 96 ? -9.662 0.565 25.187 1.00 97.75 96 VAL A O 1
ATOM 770 N N . PRO A 1 97 ? -7.448 0.958 25.273 1.00 97.94 97 PRO A N 1
ATOM 771 C CA . PRO A 1 97 ? -7.361 1.427 23.895 1.00 97.94 97 PRO A CA 1
ATOM 772 C C . PRO A 1 97 ? -7.748 0.316 22.915 1.00 97.94 97 PRO A C 1
ATOM 774 O O . PRO A 1 97 ? -7.402 -0.843 23.129 1.00 97.94 97 PRO A O 1
ATOM 777 N N . HIS A 1 98 ? -8.462 0.675 21.853 1.00 98.06 98 HIS A N 1
ATOM 778 C CA . HIS A 1 98 ? -8.818 -0.245 20.773 1.00 98.06 98 HIS A CA 1
ATOM 779 C C . HIS A 1 98 ? -8.139 0.205 19.483 1.00 98.06 98 HIS A C 1
ATOM 781 O O . HIS A 1 98 ? -7.977 1.402 19.258 1.00 98.06 98 HIS A O 1
ATOM 787 N N . VAL A 1 99 ? -7.772 -0.749 18.638 1.00 97.94 99 VAL A N 1
ATOM 788 C CA . VAL A 1 99 ? -7.331 -0.485 17.268 1.00 97.94 99 VAL A CA 1
ATOM 789 C C . VAL A 1 99 ? -8.550 -0.562 16.362 1.00 97.94 99 VAL A C 1
ATOM 791 O O . VAL A 1 99 ? -9.353 -1.489 16.483 1.00 97.94 99 VAL A O 1
ATOM 794 N N . ILE A 1 100 ? -8.701 0.425 15.488 1.00 98.06 100 ILE A N 1
ATOM 795 C CA . ILE A 1 100 ? -9.724 0.403 14.448 1.00 98.06 100 ILE A CA 1
ATOM 796 C C . ILE A 1 100 ? -9.143 -0.302 13.226 1.00 98.06 100 ILE A C 1
ATOM 798 O O . ILE A 1 100 ? -8.029 0.004 12.821 1.00 98.06 100 ILE A O 1
ATOM 802 N N . LEU A 1 101 ? -9.909 -1.243 12.678 1.00 98.44 101 LEU A N 1
ATOM 803 C CA . LEU A 1 101 ? -9.598 -1.957 11.444 1.00 98.44 101 LEU A CA 1
ATOM 804 C C . LEU A 1 101 ? -10.751 -1.774 10.462 1.00 98.44 101 LEU A C 1
ATOM 806 O O . LEU A 1 101 ? -11.909 -1.623 10.876 1.00 98.44 101 LEU A O 1
ATOM 810 N N . ILE A 1 102 ? -10.441 -1.840 9.175 1.00 98.12 102 ILE A N 1
ATOM 811 C CA . ILE A 1 102 ? -11.427 -1.862 8.097 1.00 98.12 102 ILE A CA 1
ATOM 812 C C . ILE A 1 102 ? -11.581 -3.281 7.553 1.00 98.12 102 ILE A C 1
ATOM 814 O O . ILE A 1 102 ? -10.634 -4.065 7.537 1.00 98.12 102 ILE A O 1
ATOM 818 N N . LEU A 1 103 ? -12.801 -3.613 7.124 1.00 98.50 103 LEU A N 1
ATOM 819 C CA . LEU A 1 103 ? -13.096 -4.850 6.407 1.00 98.50 103 LEU A CA 1
ATOM 820 C C . LEU A 1 103 ? -13.476 -4.506 4.971 1.00 98.50 103 LEU A C 1
ATOM 822 O O . LEU A 1 103 ? -14.523 -3.902 4.728 1.00 98.50 103 LEU A O 1
ATOM 826 N N . ASN A 1 104 ? -12.637 -4.895 4.020 1.00 98.00 104 ASN A N 1
ATOM 827 C CA . ASN A 1 104 ? -12.816 -4.589 2.606 1.00 98.00 104 ASN A CA 1
ATOM 828 C C . ASN A 1 104 ? -12.583 -5.838 1.754 1.00 98.00 104 ASN A C 1
ATOM 830 O O . ASN A 1 104 ? -11.637 -6.593 1.961 1.00 98.00 104 ASN A O 1
ATOM 834 N N . TYR A 1 105 ? -13.450 -6.052 0.763 1.00 98.44 105 TYR A N 1
ATOM 835 C CA . TYR A 1 105 ? -13.196 -7.063 -0.257 1.00 98.44 105 TYR A CA 1
ATOM 836 C C . TYR A 1 105 ? -12.001 -6.635 -1.119 1.00 98.44 105 TYR A C 1
ATOM 838 O O . TYR A 1 105 ? -11.972 -5.517 -1.647 1.00 98.44 105 TYR A O 1
ATOM 846 N N . ARG A 1 106 ? -11.012 -7.522 -1.259 1.00 98.31 106 ARG A N 1
ATOM 847 C CA . ARG A 1 106 ? -9.797 -7.313 -2.049 1.00 98.31 106 ARG A CA 1
ATOM 848 C C . ARG A 1 106 ? -9.834 -8.184 -3.303 1.00 98.31 106 ARG A C 1
ATOM 850 O O . ARG A 1 106 ? -9.511 -9.364 -3.207 1.00 98.31 106 ARG A O 1
ATOM 857 N N . PRO A 1 107 ? -10.109 -7.615 -4.495 1.00 97.69 107 PRO A N 1
ATOM 858 C CA . PRO A 1 107 ? -10.079 -8.377 -5.743 1.00 97.69 107 PRO A CA 1
ATOM 859 C C . PRO A 1 107 ? -8.787 -9.181 -5.987 1.00 97.69 107 PRO A C 1
ATOM 861 O O . PRO A 1 107 ? -8.901 -10.297 -6.474 1.00 97.69 107 PRO A O 1
ATOM 864 N N . PRO A 1 108 ? -7.572 -8.699 -5.628 1.00 95.75 108 PRO A N 1
ATOM 865 C CA . PRO A 1 108 ? -6.349 -9.491 -5.808 1.00 95.75 108 PRO A CA 1
ATOM 866 C C . PRO A 1 108 ? -6.275 -10.775 -4.969 1.00 95.75 108 PRO A C 1
ATOM 868 O O . PRO A 1 108 ? -5.495 -11.660 -5.301 1.00 95.75 108 PRO A O 1
ATOM 871 N N . VAL A 1 109 ? -7.039 -10.852 -3.875 1.00 97.44 109 VAL A N 1
ATOM 872 C CA . VAL A 1 109 ? -7.052 -11.986 -2.932 1.00 97.44 109 VAL A CA 1
ATOM 873 C C . VAL A 1 109 ? -8.379 -12.758 -2.997 1.00 97.44 109 VAL A C 1
ATOM 875 O O . VAL A 1 109 ? -8.457 -13.867 -2.487 1.00 97.44 109 VAL A O 1
ATOM 878 N N . ASP A 1 110 ? -9.407 -12.186 -3.634 1.00 98.06 110 ASP A N 1
ATOM 879 C CA . ASP A 1 110 ? -10.765 -12.738 -3.738 1.00 98.06 110 ASP A CA 1
ATOM 880 C C . ASP A 1 110 ? -11.391 -13.062 -2.366 1.00 98.06 110 ASP A C 1
ATOM 882 O O . ASP A 1 110 ? -12.018 -14.095 -2.141 1.00 98.06 110 ASP A O 1
ATOM 886 N N . ALA A 1 111 ? -11.183 -12.169 -1.395 1.00 98.56 111 ALA A N 1
ATOM 887 C CA . ALA A 1 111 ? -11.687 -12.329 -0.034 1.00 98.56 111 ALA A CA 1
ATOM 888 C C . ALA A 1 111 ? -11.910 -10.978 0.658 1.00 98.56 111 ALA A C 1
ATOM 890 O O . ALA A 1 111 ? -11.404 -9.942 0.222 1.00 98.56 111 ALA A O 1
ATOM 891 N N . VAL A 1 112 ? -12.663 -10.994 1.764 1.00 98.56 112 VAL A N 1
ATOM 892 C CA . VAL A 1 112 ? -12.716 -9.865 2.704 1.00 98.56 112 VAL A CA 1
ATOM 893 C C . VAL A 1 112 ? -11.468 -9.903 3.579 1.00 98.56 112 VAL A C 1
ATOM 895 O O . VAL A 1 112 ? -11.223 -10.891 4.271 1.00 98.56 112 VAL A O 1
ATOM 898 N N . CYS A 1 113 ? -10.695 -8.823 3.549 1.00 98.50 113 CYS A N 1
ATOM 899 C CA . CYS A 1 113 ? -9.486 -8.650 4.342 1.00 98.50 113 CYS A CA 1
ATOM 900 C C . CYS A 1 113 ? -9.757 -7.724 5.531 1.00 98.50 113 CYS A C 1
ATOM 902 O O . CYS A 1 113 ? -10.565 -6.803 5.424 1.00 98.50 113 CYS A O 1
ATOM 904 N N . ALA A 1 114 ? -9.084 -7.989 6.652 1.00 98.00 114 ALA A N 1
ATOM 905 C CA . ALA A 1 114 ? -8.969 -7.049 7.759 1.00 98.00 114 ALA A CA 1
ATOM 906 C C . ALA A 1 114 ? -7.645 -6.296 7.618 1.00 98.00 114 ALA A C 1
ATOM 908 O O . ALA A 1 114 ? -6.584 -6.920 7.631 1.00 98.00 114 ALA A O 1
ATOM 909 N N . GLU A 1 115 ? -7.725 -4.982 7.450 1.00 97.81 115 GLU A N 1
ATOM 910 C CA . GLU A 1 115 ? -6.590 -4.096 7.171 1.00 97.81 115 GLU A CA 1
ATOM 911 C C . GLU A 1 115 ? -6.644 -2.876 8.108 1.00 97.81 115 GLU A C 1
ATOM 913 O O . GLU A 1 115 ? -7.661 -2.650 8.780 1.00 97.81 115 GLU A O 1
ATOM 918 N N . PHE A 1 116 ? -5.540 -2.135 8.193 1.00 96.50 116 PHE A N 1
ATOM 919 C CA . PHE A 1 116 ? -5.495 -0.845 8.881 1.00 96.50 116 PHE A CA 1
ATOM 920 C C . PHE A 1 116 ? -6.074 0.277 7.996 1.00 96.50 116 PHE A C 1
ATOM 922 O O . PHE A 1 116 ? -6.174 0.097 6.759 1.00 96.50 116 PHE A O 1
#